Protein AF-A0A4Y2NF37-F1 (afdb_monomer_lite)

Structure (mmCIF, N/CA/C/O backbone):
data_AF-A0A4Y2NF37-F1
#
_entry.id   AF-A0A4Y2NF37-F1
#
loop_
_atom_site.group_PDB
_atom_site.id
_atom_site.type_symbol
_atom_site.label_atom_id
_atom_site.label_alt_id
_atom_site.label_comp_id
_atom_site.label_asym_id
_atom_site.label_entity_id
_atom_site.label_seq_id
_atom_site.pdbx_PDB_ins_code
_atom_site.Cartn_x
_atom_site.Cartn_y
_atom_site.Cartn_z
_atom_site.occupancy
_atom_site.B_iso_or_equiv
_atom_site.auth_seq_id
_atom_site.auth_comp_id
_atom_site.auth_asym_id
_atom_site.auth_atom_id
_atom_site.pdbx_PDB_model_num
ATOM 1 N N . MET A 1 1 ? 12.114 -9.076 -7.917 1.00 92.19 1 MET A N 1
ATOM 2 C CA . MET A 1 1 ? 12.112 -7.593 -7.893 1.00 92.19 1 MET A CA 1
ATOM 3 C C . MET A 1 1 ? 12.021 -7.046 -9.309 1.00 92.19 1 MET A C 1
ATOM 5 O O . MET A 1 1 ? 11.184 -6.190 -9.544 1.00 92.19 1 MET A O 1
ATOM 9 N N . ASP A 1 2 ? 12.798 -7.574 -10.253 1.00 94.81 2 ASP A N 1
ATOM 10 C CA . ASP A 1 2 ? 12.858 -7.056 -11.630 1.00 94.81 2 ASP A CA 1
ATOM 11 C C . ASP A 1 2 ? 11.513 -7.110 -12.365 1.00 94.81 2 ASP A C 1
ATOM 13 O O . ASP A 1 2 ? 11.096 -6.103 -12.926 1.00 94.81 2 ASP A O 1
ATOM 17 N N . GLN A 1 3 ? 10.754 -8.202 -12.213 1.00 96.88 3 GLN A N 1
ATOM 18 C CA . GLN A 1 3 ? 9.387 -8.317 -12.749 1.00 96.88 3 GLN A CA 1
ATOM 19 C C . GLN A 1 3 ? 8.446 -7.200 -12.264 1.00 96.88 3 GLN A C 1
ATOM 21 O O . GLN A 1 3 ? 7.610 -6.712 -13.018 1.00 96.88 3 GLN A O 1
ATOM 26 N N . LEU A 1 4 ? 8.577 -6.770 -11.003 1.00 96.06 4 LEU A N 1
ATOM 27 C CA . LEU A 1 4 ? 7.755 -5.685 -10.456 1.00 96.06 4 LEU A CA 1
ATOM 28 C C . LEU A 1 4 ? 8.175 -4.330 -11.026 1.00 96.06 4 LEU A C 1
ATOM 30 O O . LEU A 1 4 ? 7.322 -3.477 -11.246 1.00 96.06 4 LEU A O 1
ATOM 34 N N . ILE A 1 5 ? 9.472 -4.136 -11.274 1.00 97.50 5 ILE A N 1
ATOM 35 C CA . ILE A 1 5 ? 9.988 -2.926 -11.918 1.00 97.50 5 ILE A CA 1
ATOM 36 C C . ILE A 1 5 ? 9.502 -2.863 -13.367 1.00 97.50 5 ILE A C 1
ATOM 38 O O . ILE A 1 5 ? 8.980 -1.830 -13.767 1.00 97.50 5 ILE A O 1
ATOM 42 N N . GLU A 1 6 ? 9.605 -3.951 -14.133 1.00 97.50 6 GLU A N 1
ATOM 43 C CA . GLU A 1 6 ? 9.070 -4.030 -15.501 1.00 97.50 6 GLU A CA 1
ATOM 44 C C . GLU A 1 6 ? 7.567 -3.770 -15.550 1.00 97.50 6 GLU A C 1
ATOM 46 O O . GLU A 1 6 ? 7.107 -2.957 -16.350 1.00 97.50 6 GLU A O 1
ATOM 51 N N . LEU A 1 7 ? 6.804 -4.382 -14.642 1.00 96.75 7 LEU A N 1
ATOM 52 C CA . LEU A 1 7 ? 5.377 -4.110 -14.528 1.00 96.75 7 LEU A CA 1
ATOM 53 C C . LEU A 1 7 ? 5.120 -2.625 -14.250 1.00 96.75 7 LEU A C 1
ATOM 55 O O . LEU A 1 7 ? 4.258 -2.020 -14.886 1.00 96.75 7 LEU A O 1
ATOM 59 N N . PHE A 1 8 ? 5.869 -2.013 -13.330 1.00 96.69 8 PHE A N 1
ATOM 60 C CA . PHE A 1 8 ? 5.677 -0.604 -12.994 1.00 96.69 8 PHE A CA 1
ATOM 61 C C . PHE A 1 8 ? 6.113 0.337 -14.124 1.00 96.69 8 PHE A C 1
ATOM 63 O O . PHE A 1 8 ? 5.483 1.377 -14.315 1.00 96.69 8 PHE A O 1
ATOM 70 N N . LYS A 1 9 ? 7.083 -0.070 -14.954 1.00 97.56 9 LYS A N 1
ATOM 71 C CA . LYS A 1 9 ? 7.486 0.651 -16.171 1.00 97.56 9 LYS A CA 1
ATOM 72 C C . LYS A 1 9 ? 6.379 0.793 -17.209 1.00 97.56 9 LYS A C 1
ATOM 74 O O . LYS A 1 9 ? 6.398 1.752 -17.973 1.00 97.56 9 LYS A O 1
ATOM 79 N N . THR A 1 10 ? 5.371 -0.080 -17.188 1.00 97.38 10 THR A N 1
ATOM 80 C CA . THR A 1 10 ? 4.166 0.087 -18.024 1.00 97.38 10 THR A CA 1
ATOM 81 C C . THR A 1 10 ? 3.325 1.312 -17.639 1.00 97.38 10 THR A C 1
ATOM 83 O O . THR A 1 10 ? 2.463 1.730 -18.411 1.00 97.38 10 THR A O 1
ATOM 86 N N . LYS A 1 11 ? 3.543 1.876 -16.441 1.00 95.88 11 LYS A N 1
ATOM 87 C CA . LYS A 1 11 ? 2.850 3.065 -15.916 1.00 95.88 11 LYS A CA 1
ATOM 88 C C . LYS A 1 11 ? 3.777 4.265 -15.742 1.00 95.88 11 LYS A C 1
ATOM 90 O O . LYS A 1 11 ? 3.338 5.388 -15.954 1.00 95.88 11 LYS A O 1
ATOM 95 N N . ASP A 1 12 ? 5.032 4.029 -15.377 1.00 95.56 12 ASP A N 1
ATOM 96 C CA . ASP A 1 12 ? 6.074 5.045 -15.250 1.00 95.56 12 ASP A CA 1
ATOM 97 C C . ASP A 1 12 ? 7.397 4.490 -15.783 1.00 95.56 12 ASP A C 1
ATOM 99 O O . ASP A 1 12 ? 8.063 3.705 -15.111 1.00 95.56 12 ASP A O 1
ATOM 103 N N . ILE A 1 13 ? 7.800 4.914 -16.982 1.00 96.50 13 ILE A N 1
ATOM 104 C CA . ILE A 1 13 ? 9.006 4.415 -17.661 1.00 96.50 13 ILE A CA 1
ATOM 105 C C . ILE A 1 13 ? 10.295 4.612 -16.842 1.00 96.50 13 ILE A C 1
ATOM 107 O O . ILE A 1 13 ? 11.248 3.846 -16.999 1.00 96.50 13 ILE A O 1
ATOM 111 N N . ASN A 1 14 ? 10.310 5.589 -15.929 1.00 95.88 14 ASN A N 1
ATOM 112 C CA . ASN A 1 14 ? 11.448 5.892 -15.063 1.00 95.88 14 ASN A CA 1
ATOM 113 C C . ASN A 1 14 ? 11.444 5.073 -13.763 1.00 95.88 14 ASN A C 1
ATOM 115 O O . ASN A 1 14 ? 12.315 5.265 -12.908 1.00 95.88 14 ASN A O 1
ATOM 119 N N . ALA A 1 15 ? 10.490 4.151 -13.602 1.00 96.81 15 ALA A N 1
ATOM 120 C CA . ALA A 1 15 ? 10.407 3.287 -12.441 1.00 96.81 15 ALA A CA 1
ATOM 121 C C . ALA A 1 15 ? 11.723 2.531 -12.220 1.00 96.81 15 ALA A C 1
ATOM 123 O O . ALA A 1 15 ? 12.257 1.842 -13.097 1.00 96.81 15 ALA A O 1
ATOM 124 N N . ASN A 1 16 ? 12.227 2.647 -10.996 1.00 97.00 16 ASN A N 1
ATOM 125 C CA . ASN A 1 16 ? 13.435 1.989 -10.533 1.00 97.00 16 ASN A CA 1
ATOM 126 C C . ASN A 1 16 ? 13.161 1.218 -9.233 1.00 97.00 16 ASN A C 1
ATOM 128 O O . ASN A 1 16 ? 12.077 1.288 -8.646 1.00 97.00 16 ASN A O 1
ATOM 132 N N . LYS A 1 17 ? 14.164 0.462 -8.783 1.00 97.19 17 LYS A N 1
ATOM 133 C CA . LYS A 1 17 ? 14.060 -0.407 -7.606 1.00 97.19 17 LYS A CA 1
ATOM 134 C C . LYS A 1 17 ? 13.647 0.346 -6.338 1.00 97.19 17 LYS A C 1
ATOM 136 O O . LYS A 1 17 ? 12.762 -0.129 -5.633 1.00 97.19 17 LYS A O 1
ATOM 141 N N . ASP A 1 18 ? 14.257 1.499 -6.067 1.00 97.38 18 ASP A N 1
ATOM 142 C CA . ASP A 1 18 ? 13.975 2.301 -4.868 1.00 97.38 18 ASP A CA 1
ATOM 143 C C . ASP A 1 18 ? 12.517 2.780 -4.846 1.00 97.38 18 ASP A C 1
ATOM 145 O O . ASP A 1 18 ? 11.807 2.616 -3.853 1.00 97.38 18 ASP A O 1
ATOM 149 N N . LEU A 1 19 ? 12.029 3.284 -5.977 1.00 96.44 19 LEU A N 1
ATOM 150 C CA . LEU A 1 19 ? 10.658 3.758 -6.119 1.00 96.44 19 LEU A CA 1
ATOM 151 C C . LEU A 1 19 ? 9.633 2.629 -5.917 1.00 96.44 19 LEU A C 1
ATOM 153 O O . LEU A 1 19 ? 8.668 2.793 -5.163 1.00 96.44 19 LEU A O 1
ATOM 157 N N . VAL A 1 20 ? 9.869 1.456 -6.510 1.00 97.06 20 VAL A N 1
ATOM 158 C CA . VAL A 1 20 ? 9.006 0.276 -6.323 1.00 97.06 20 VAL A CA 1
ATOM 159 C C . VAL A 1 20 ? 9.030 -0.200 -4.865 1.00 97.06 20 VAL A C 1
ATOM 161 O O . VAL A 1 20 ? 7.977 -0.459 -4.279 1.00 97.06 20 VAL A O 1
ATOM 164 N N . GLN A 1 21 ? 10.205 -0.250 -4.233 1.00 97.56 21 GLN A N 1
ATOM 165 C CA . GLN A 1 21 ? 10.345 -0.623 -2.820 1.00 97.56 21 GLN A CA 1
ATOM 166 C C . GLN A 1 21 ? 9.620 0.349 -1.883 1.00 97.56 21 GLN A C 1
ATOM 168 O O . GLN A 1 21 ? 8.931 -0.091 -0.954 1.00 97.56 21 GLN A O 1
ATOM 173 N N . LYS A 1 22 ? 9.718 1.658 -2.141 1.00 97.62 22 LYS A N 1
ATOM 174 C CA . LYS A 1 22 ? 8.981 2.688 -1.399 1.00 97.62 22 LYS A CA 1
ATOM 175 C C . LYS A 1 22 ? 7.478 2.489 -1.539 1.00 97.62 22 LYS A C 1
ATOM 177 O O . LYS A 1 22 ? 6.779 2.477 -0.529 1.00 97.62 22 LYS A O 1
ATOM 182 N N . LYS A 1 23 ? 6.979 2.232 -2.753 1.00 96.06 23 LYS A N 1
ATOM 183 C CA . LYS A 1 23 ? 5.548 1.995 -2.991 1.00 96.06 23 LYS A CA 1
ATOM 184 C C . LYS A 1 23 ? 5.029 0.769 -2.239 1.00 96.06 23 LYS A C 1
ATOM 186 O O . LYS A 1 23 ? 4.000 0.860 -1.571 1.00 96.06 23 LYS A O 1
ATOM 191 N N . ILE A 1 24 ? 5.757 -0.348 -2.292 1.00 96.44 24 ILE A N 1
ATOM 192 C CA . ILE A 1 24 ? 5.418 -1.574 -1.551 1.00 96.44 24 ILE A CA 1
ATOM 193 C C . ILE A 1 24 ? 5.401 -1.300 -0.044 1.00 96.44 24 ILE A C 1
ATOM 195 O O . ILE A 1 24 ? 4.461 -1.690 0.649 1.00 96.44 24 ILE A O 1
ATOM 199 N N . SER A 1 25 ? 6.405 -0.583 0.463 1.00 97.62 25 SER A N 1
ATOM 200 C CA . SER A 1 25 ? 6.488 -0.202 1.877 1.00 97.62 25 SER A CA 1
ATOM 201 C C . SER A 1 25 ? 5.303 0.666 2.305 1.00 97.62 25 SER A C 1
ATOM 203 O O . SER A 1 25 ? 4.701 0.412 3.349 1.00 97.62 25 SER A O 1
ATOM 205 N N . SER A 1 26 ? 4.904 1.641 1.482 1.00 97.50 26 SER A N 1
ATOM 206 C CA . SER A 1 26 ? 3.721 2.468 1.734 1.00 97.50 26 SER A CA 1
ATOM 207 C C . SER A 1 26 ? 2.428 1.648 1.760 1.00 97.50 26 SER A C 1
ATOM 209 O O . SER A 1 26 ? 1.618 1.840 2.666 1.00 97.50 26 SER A O 1
ATOM 211 N N . LEU A 1 27 ? 2.241 0.711 0.820 1.00 96.88 27 LEU A N 1
ATOM 212 C CA . LEU A 1 27 ? 1.062 -0.165 0.774 1.00 96.88 27 LEU A CA 1
ATOM 213 C C . LEU A 1 27 ? 0.977 -1.061 2.017 1.00 96.88 27 LEU A C 1
ATOM 215 O O . LEU A 1 27 ? -0.060 -1.092 2.679 1.00 96.88 27 LEU A O 1
ATOM 219 N N . ARG A 1 28 ? 2.088 -1.708 2.392 1.00 96.81 28 ARG A N 1
ATOM 220 C CA . ARG A 1 28 ? 2.190 -2.507 3.626 1.00 96.81 28 ARG A CA 1
ATOM 221 C C . ARG A 1 28 ? 1.902 -1.667 4.870 1.00 96.81 28 ARG A C 1
ATOM 223 O O . ARG A 1 28 ? 1.208 -2.119 5.777 1.00 96.81 28 ARG A O 1
ATOM 230 N N . GLY A 1 29 ? 2.418 -0.439 4.916 1.00 97.38 29 GLY A N 1
ATOM 231 C CA . GLY A 1 29 ? 2.187 0.492 6.019 1.00 97.38 29 GLY A CA 1
ATOM 232 C C . GLY A 1 29 ? 0.719 0.900 6.156 1.00 97.38 29 GLY A C 1
ATOM 233 O O . GLY A 1 29 ? 0.188 0.904 7.266 1.00 97.38 29 GLY A O 1
ATOM 234 N N . ALA A 1 30 ? 0.053 1.206 5.039 1.00 97.06 30 ALA A N 1
ATOM 235 C CA . ALA A 1 30 ? -1.375 1.517 5.014 1.00 97.06 30 ALA A CA 1
ATOM 236 C C . ALA A 1 30 ? -2.216 0.323 5.488 1.00 97.06 30 ALA A C 1
ATOM 238 O O . ALA A 1 30 ? -3.053 0.486 6.376 1.00 97.06 30 ALA A O 1
ATOM 239 N N . TYR A 1 31 ? -1.928 -0.877 4.974 1.00 97.56 31 TYR A N 1
ATOM 240 C CA . TYR A 1 31 ? -2.594 -2.105 5.403 1.00 97.56 31 TYR A CA 1
ATOM 241 C C . TYR A 1 31 ? -2.422 -2.353 6.905 1.00 97.56 31 TYR A C 1
ATOM 243 O O . TYR A 1 31 ? -3.405 -2.533 7.615 1.00 97.56 31 TYR A O 1
ATOM 251 N N . ARG A 1 32 ? -1.189 -2.280 7.426 1.00 96.19 32 ARG A N 1
ATOM 252 C CA . ARG A 1 32 ? -0.910 -2.508 8.853 1.00 96.19 32 ARG A CA 1
ATOM 253 C C . ARG A 1 32 ? -1.654 -1.523 9.753 1.00 96.19 32 ARG A C 1
ATOM 255 O O . ARG A 1 32 ? -2.180 -1.923 10.787 1.00 96.19 32 ARG A O 1
ATOM 262 N N . LYS A 1 33 ? -1.702 -0.241 9.373 1.00 95.75 33 LYS A N 1
ATOM 263 C CA . LYS A 1 33 ? -2.463 0.777 10.114 1.00 95.75 33 LYS A CA 1
ATOM 264 C C . LYS A 1 33 ? -3.945 0.429 10.167 1.00 95.75 33 LYS A C 1
ATOM 266 O O . LYS A 1 33 ? -4.538 0.525 11.235 1.00 95.75 33 LYS A O 1
ATOM 271 N N . GLU A 1 34 ? -4.524 0.026 9.042 1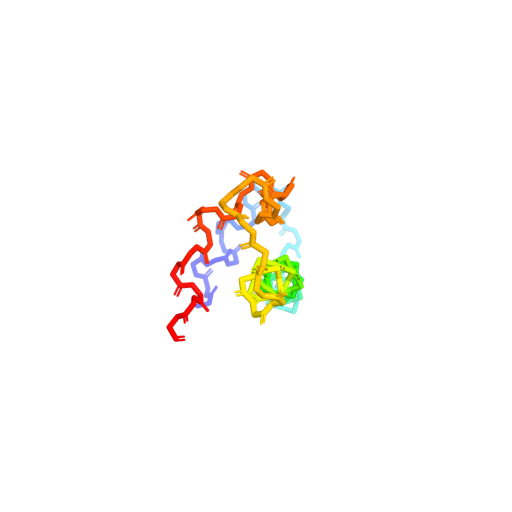.00 95.44 34 GLU A N 1
ATOM 272 C CA . GLU A 1 34 ? -5.940 -0.327 8.982 1.00 95.44 34 GLU A CA 1
ATOM 273 C C . GLU A 1 34 ? -6.230 -1.625 9.748 1.00 95.44 34 GLU A C 1
ATOM 275 O O . GLU A 1 34 ? -7.136 -1.659 10.575 1.00 95.44 34 GLU A O 1
ATOM 280 N N . SER A 1 35 ? -5.382 -2.644 9.593 1.00 94.12 35 SER A N 1
ATOM 281 C CA . SER A 1 35 ? -5.490 -3.923 10.304 1.00 94.12 35 SER A CA 1
ATOM 282 C C . SER A 1 35 ? -5.404 -3.753 11.820 1.00 94.12 35 SER A C 1
ATOM 284 O O . SER A 1 35 ? -6.148 -4.381 12.570 1.00 94.12 35 SER A O 1
ATOM 286 N N . ASN A 1 36 ? -4.555 -2.840 12.296 1.00 93.19 36 ASN A N 1
ATOM 287 C CA . ASN A 1 36 ? -4.480 -2.519 13.717 1.00 93.19 36 ASN A CA 1
ATOM 288 C C . ASN A 1 36 ? -5.783 -1.918 14.262 1.00 93.19 36 ASN A C 1
ATOM 290 O O . ASN A 1 36 ? -6.123 -2.213 15.404 1.00 93.19 36 ASN A O 1
ATOM 294 N N . LYS A 1 37 ? -6.519 -1.114 13.480 1.00 92.62 37 LYS A N 1
ATOM 295 C CA . LYS A 1 37 ? -7.820 -0.569 13.909 1.00 92.62 37 LYS A CA 1
ATOM 296 C C . LYS A 1 37 ? -8.854 -1.679 14.066 1.00 92.62 37 LYS A C 1
ATOM 298 O O . LYS A 1 37 ? -9.516 -1.731 15.094 1.00 92.62 37 LYS A O 1
ATOM 303 N N . VAL A 1 38 ? -8.913 -2.597 13.099 1.00 91.06 38 VAL A N 1
ATOM 304 C CA . VAL A 1 38 ? -9.782 -3.787 13.152 1.00 91.06 38 VAL A CA 1
ATOM 305 C C . VAL A 1 38 ? -9.458 -4.638 14.384 1.00 91.06 38 VAL A C 1
ATOM 307 O O . VAL A 1 38 ? -10.336 -4.982 15.171 1.00 91.06 38 VAL A O 1
ATOM 310 N N . LYS A 1 39 ? -8.172 -4.937 14.607 1.00 90.19 39 LYS A N 1
ATOM 311 C CA . LYS A 1 39 ? -7.730 -5.717 15.773 1.00 90.19 39 LYS A CA 1
ATOM 312 C C . LYS A 1 39 ? -8.024 -4.995 17.090 1.00 90.19 39 LYS A C 1
ATOM 314 O O . LYS A 1 39 ? -8.360 -5.648 18.072 1.00 90.19 39 LYS A O 1
ATOM 319 N N . ALA A 1 40 ? -7.881 -3.670 17.132 1.00 89.44 40 ALA A N 1
ATOM 320 C CA . ALA A 1 40 ? -8.176 -2.876 18.320 1.00 89.44 40 ALA A CA 1
ATOM 321 C C . ALA A 1 40 ? -9.673 -2.888 18.656 1.00 89.44 40 ALA A C 1
ATOM 323 O O . ALA A 1 40 ? -10.008 -3.114 19.815 1.00 89.44 40 ALA A O 1
ATOM 324 N N . SER A 1 41 ? -10.557 -2.742 17.661 1.00 87.81 41 SER A N 1
ATOM 325 C CA . SER A 1 41 ? -12.007 -2.809 17.887 1.00 87.81 41 SER A CA 1
ATOM 326 C C . SER A 1 41 ? -12.475 -4.186 18.356 1.00 87.81 41 SER A C 1
ATOM 328 O O . SER A 1 41 ? -13.431 -4.280 19.106 1.00 87.81 41 SER A O 1
ATOM 330 N N . MET A 1 42 ? -11.785 -5.267 17.978 1.00 84.44 42 MET A N 1
ATOM 331 C CA . MET A 1 42 ? -12.108 -6.612 18.478 1.00 84.44 42 MET A CA 1
ATOM 332 C C . MET A 1 42 ? -11.711 -6.817 19.949 1.00 84.44 42 MET A C 1
ATOM 334 O O . MET A 1 42 ? -12.314 -7.625 20.648 1.00 84.44 42 MET A O 1
ATOM 338 N N . LYS A 1 43 ? -10.679 -6.113 20.436 1.00 80.56 43 LYS A N 1
ATOM 339 C CA . LYS A 1 43 ? -10.149 -6.296 21.799 1.00 80.56 43 LYS A CA 1
ATOM 340 C C . LYS A 1 43 ? -10.939 -5.557 22.875 1.00 80.56 43 LYS A C 1
ATOM 342 O O . LYS A 1 43 ? -10.849 -5.944 24.034 1.00 80.56 43 LYS A O 1
ATOM 347 N N . SER A 1 44 ? -11.679 -4.505 22.531 1.00 68.00 44 SER A N 1
ATOM 348 C CA . SER A 1 44 ? -12.361 -3.649 23.511 1.00 68.00 44 SER A CA 1
ATOM 349 C C . SER A 1 44 ? -13.666 -4.231 24.070 1.00 68.00 44 SER A C 1
ATOM 351 O O . SER A 1 44 ? -14.388 -3.514 24.751 1.00 68.00 44 SER A O 1
ATOM 353 N N . GLY A 1 45 ? -13.980 -5.508 23.811 1.00 62.62 45 GLY A N 1
ATOM 354 C CA . GLY A 1 45 ? -15.255 -6.115 24.226 1.00 62.62 45 GLY A CA 1
ATOM 355 C C . GLY A 1 45 ? -16.461 -5.567 23.458 1.00 62.62 45 GLY A C 1
ATOM 356 O O . GLY A 1 45 ? -17.593 -5.705 23.911 1.00 62.62 45 GLY A O 1
ATOM 357 N N . ALA A 1 46 ? -16.197 -4.932 22.317 1.00 60.69 46 ALA A N 1
ATOM 358 C CA . ALA A 1 46 ? -17.183 -4.322 21.447 1.00 60.69 46 ALA A CA 1
ATOM 359 C C . ALA A 1 46 ? -18.115 -5.406 20.879 1.00 60.69 46 ALA A C 1
ATOM 361 O O . ALA A 1 46 ? -17.643 -6.447 20.408 1.00 60.69 46 ALA A O 1
ATOM 362 N N . GLY A 1 47 ? -19.432 -5.181 20.924 1.00 61.62 47 GLY A N 1
ATOM 363 C CA . GLY A 1 47 ? -20.399 -6.031 20.221 1.00 61.62 47 GLY A CA 1
ATOM 364 C C . GLY A 1 47 ? -20.095 -6.070 1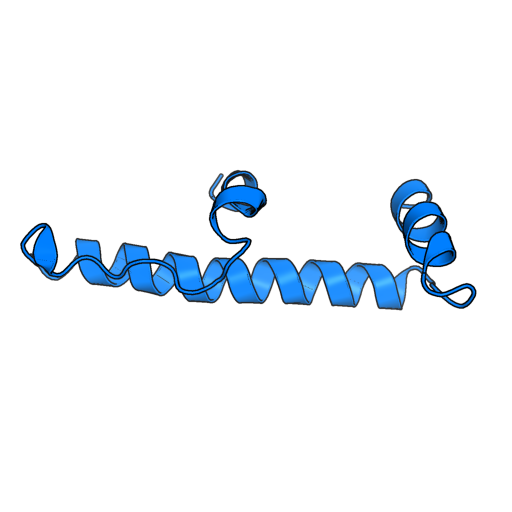8.717 1.00 61.62 47 GLY A C 1
ATOM 365 O O . GLY A 1 47 ? -19.376 -5.216 18.203 1.00 61.62 47 GLY A O 1
ATOM 366 N N . THR A 1 48 ? -20.630 -7.044 17.978 1.00 60.78 48 THR A N 1
ATOM 367 C CA . THR A 1 48 ? -20.362 -7.216 16.532 1.00 60.78 48 THR A CA 1
ATOM 368 C C . THR A 1 48 ? -20.596 -5.953 15.693 1.00 60.78 48 THR A C 1
ATOM 370 O O . THR A 1 48 ? -19.920 -5.774 14.683 1.00 60.78 48 THR A O 1
ATOM 373 N N . ASP A 1 49 ? -21.476 -5.053 16.142 1.00 60.69 49 ASP A N 1
ATOM 374 C CA . ASP A 1 49 ? -21.794 -3.779 15.481 1.00 60.69 49 ASP A CA 1
ATOM 375 C C . ASP A 1 49 ? -20.752 -2.663 15.724 1.00 60.69 49 ASP A C 1
ATOM 377 O O . ASP A 1 49 ? -20.772 -1.634 15.050 1.00 60.69 49 ASP A O 1
ATOM 381 N N . GLU A 1 50 ? -19.813 -2.856 16.655 1.00 67.31 50 GLU A N 1
ATOM 382 C CA . GLU A 1 50 ? -18.752 -1.895 16.997 1.00 67.31 50 GLU A CA 1
ATOM 383 C C . GLU A 1 50 ? -17.388 -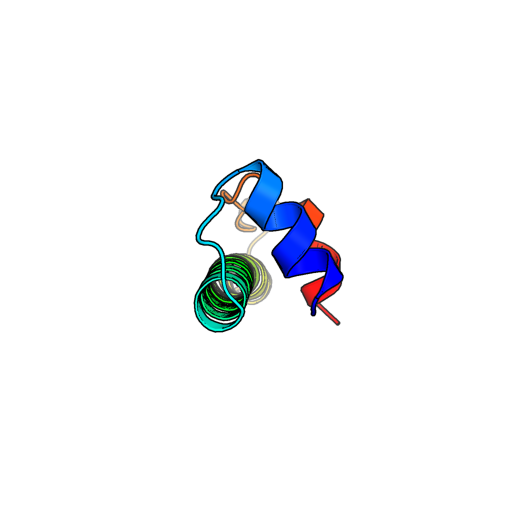2.252 16.374 1.00 67.31 50 GLU A C 1
ATOM 385 O O . GLU A 1 50 ? -16.398 -1.532 16.551 1.00 67.31 50 GLU A O 1
ATOM 390 N N . VAL A 1 51 ? -17.303 -3.355 15.621 1.00 78.06 51 VAL A N 1
ATOM 391 C CA . VAL A 1 51 ? -16.059 -3.748 14.950 1.00 78.06 51 VAL A CA 1
ATOM 392 C C . VAL A 1 51 ? -15.766 -2.777 13.804 1.00 78.06 51 VAL A C 1
ATOM 394 O O . VAL A 1 51 ? -16.555 -2.599 12.876 1.00 78.06 51 VAL A O 1
ATOM 397 N N . HIS A 1 52 ? -14.587 -2.152 13.848 1.00 87.19 52 HIS A N 1
ATOM 398 C CA . HIS A 1 52 ? -14.132 -1.218 12.825 1.00 87.19 52 HIS A CA 1
ATOM 399 C C . HIS A 1 52 ? -14.089 -1.916 11.466 1.00 87.19 52 HIS A C 1
ATOM 401 O O . HIS A 1 52 ? -13.295 -2.833 11.249 1.00 87.19 52 HIS A O 1
ATOM 407 N N . THR A 1 53 ? -14.906 -1.434 10.532 1.00 88.81 53 THR A N 1
ATOM 408 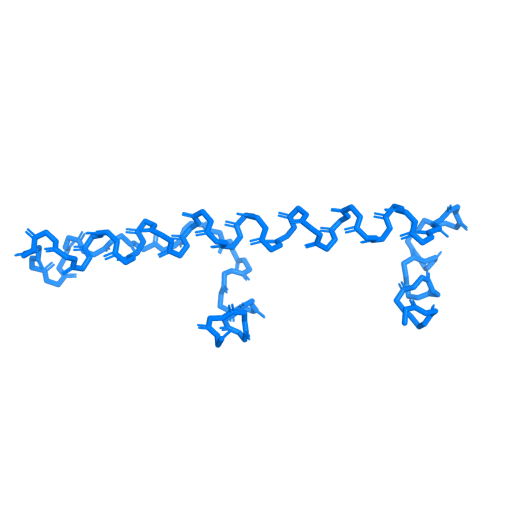C CA . THR A 1 53 ? -14.867 -1.880 9.138 1.00 88.81 53 THR A CA 1
ATOM 409 C C . THR A 1 53 ? -13.732 -1.156 8.401 1.00 88.81 53 THR A C 1
ATOM 411 O O . THR A 1 53 ? -13.688 0.082 8.428 1.00 88.81 53 THR A O 1
ATOM 414 N N . PRO A 1 54 ? -12.810 -1.880 7.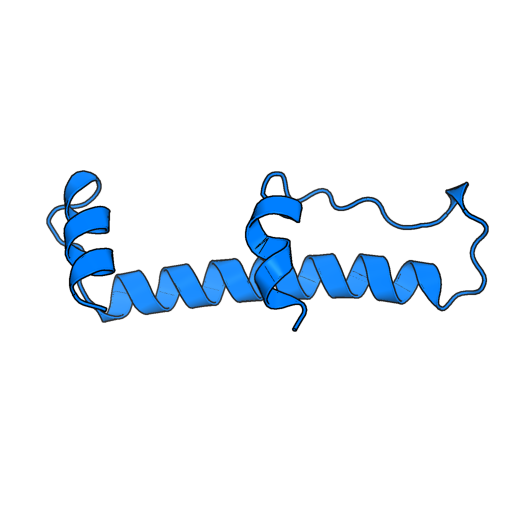736 1.00 92.38 54 PRO A N 1
ATOM 415 C CA . PRO A 1 54 ? -11.741 -1.272 6.952 1.00 92.38 54 PRO A CA 1
ATOM 416 C C . PRO A 1 54 ? -12.275 -0.273 5.921 1.00 92.38 54 PRO A C 1
ATOM 418 O O . PRO A 1 54 ? -13.126 -0.603 5.102 1.00 92.38 54 PRO A O 1
ATOM 421 N N . LYS A 1 55 ? -11.735 0.949 5.917 1.00 92.94 55 LYS A N 1
ATOM 422 C CA . LYS A 1 55 ? -12.069 1.978 4.907 1.00 92.94 55 LYS A CA 1
ATOM 423 C C . LYS A 1 55 ? -11.134 1.951 3.698 1.00 92.94 55 LYS A C 1
ATOM 425 O O . LYS A 1 55 ? -11.344 2.658 2.715 1.00 92.94 55 LYS A O 1
ATOM 430 N N . LEU A 1 56 ? -10.058 1.176 3.789 1.00 94.31 56 LEU A N 1
ATOM 431 C CA . LEU A 1 56 ? -9.079 1.019 2.726 1.00 94.31 56 LEU A CA 1
ATOM 432 C C . LEU A 1 56 ? -9.659 0.100 1.642 1.00 94.31 56 LEU A C 1
ATOM 434 O O . LEU A 1 56 ? -9.819 -1.089 1.878 1.00 94.31 56 LEU A O 1
ATOM 438 N N . TRP A 1 57 ? -9.952 0.634 0.454 1.00 95.81 57 TRP A N 1
ATOM 439 C CA . TRP A 1 57 ? -10.682 -0.109 -0.590 1.00 95.81 57 TRP A CA 1
ATOM 440 C C . TRP A 1 57 ? -9.983 -1.397 -1.059 1.00 95.81 57 TRP A C 1
ATOM 442 O O . TRP A 1 57 ? -10.641 -2.335 -1.490 1.00 95.81 57 TRP A O 1
ATOM 452 N N . TYR A 1 58 ? -8.652 -1.453 -0.958 1.00 94.94 58 TYR A N 1
ATOM 453 C CA . TYR A 1 58 ? -7.835 -2.624 -1.294 1.00 94.94 58 TYR A CA 1
ATOM 454 C C . TYR A 1 58 ? -7.427 -3.448 -0.063 1.00 94.94 58 TYR A C 1
ATOM 456 O O . TYR A 1 58 ? -6.469 -4.217 -0.133 1.00 94.94 58 TYR A O 1
ATOM 464 N N . TYR A 1 59 ? -8.095 -3.272 1.083 1.00 95.88 59 TYR A N 1
ATOM 465 C CA . TYR A 1 59 ? -7.730 -3.953 2.327 1.00 95.88 59 TYR A CA 1
ATOM 466 C C . TYR A 1 59 ? -7.721 -5.476 2.167 1.00 95.88 59 TYR A C 1
ATOM 468 O O . TYR A 1 59 ? -6.697 -6.104 2.432 1.00 95.88 59 TYR A O 1
ATOM 476 N N . ASP A 1 60 ? -8.811 -6.048 1.654 1.00 94.88 60 ASP A N 1
ATOM 477 C CA . ASP A 1 60 ? -8.950 -7.500 1.496 1.00 94.88 60 ASP A CA 1
ATOM 478 C C . ASP A 1 60 ? -7.970 -8.069 0.465 1.00 94.88 60 ASP A C 1
ATOM 480 O O . ASP A 1 60 ? -7.463 -9.178 0.631 1.00 94.88 60 ASP A O 1
ATOM 484 N N . MET A 1 61 ? -7.604 -7.280 -0.553 1.00 96.50 61 MET A N 1
ATOM 485 C CA . MET A 1 61 ? -6.586 -7.660 -1.543 1.00 96.50 61 MET A CA 1
ATOM 486 C C . MET A 1 61 ? -5.190 -7.810 -0.927 1.00 96.50 61 MET A C 1
ATOM 488 O O . MET A 1 61 ? -4.335 -8.487 -1.491 1.00 96.50 61 MET A O 1
ATOM 492 N N . LEU A 1 62 ? -4.946 -7.170 0.220 1.00 96.69 62 LEU A N 1
ATOM 493 C CA . LEU A 1 62 ? -3.691 -7.237 0.965 1.00 96.69 62 LEU A CA 1
ATOM 494 C C . LEU A 1 62 ? -3.782 -8.137 2.207 1.00 96.69 62 LEU A C 1
ATOM 496 O O . LEU A 1 62 ? -2.862 -8.135 3.023 1.00 96.69 62 LEU A O 1
ATOM 500 N N . SER A 1 63 ? -4.853 -8.925 2.347 1.00 94.31 63 SER A N 1
ATOM 501 C CA . SER A 1 63 ? -5.059 -9.849 3.475 1.00 94.31 63 SER A CA 1
ATOM 502 C C . SER A 1 63 ? -3.931 -10.869 3.653 1.00 94.31 63 SER A C 1
ATOM 504 O O . SER A 1 63 ? -3.623 -11.231 4.783 1.00 94.31 63 SER A O 1
ATOM 506 N N . PHE A 1 64 ? -3.234 -11.239 2.573 1.00 95.00 64 PHE A N 1
ATOM 507 C CA . PHE A 1 64 ? -2.049 -12.107 2.609 1.00 95.00 64 PHE A CA 1
ATOM 508 C C . PHE A 1 64 ? -0.867 -11.533 3.418 1.00 95.00 64 PHE A C 1
ATOM 510 O O . PHE A 1 64 ? 0.110 -12.229 3.662 1.00 95.00 64 PHE A O 1
ATOM 517 N N . LEU A 1 65 ? -0.911 -10.253 3.806 1.00 94.44 65 LEU A N 1
ATOM 518 C CA . LEU A 1 65 ? 0.085 -9.632 4.685 1.00 94.44 65 LEU A CA 1
ATOM 519 C C . LEU A 1 65 ? -0.194 -9.864 6.179 1.00 94.44 65 LEU A C 1
ATOM 521 O O . LEU A 1 65 ? 0.553 -9.344 7.010 1.00 94.44 65 LEU A O 1
ATOM 525 N N . ALA A 1 66 ? -1.300 -10.528 6.527 1.00 87.88 66 ALA A N 1
ATOM 526 C CA . ALA A 1 66 ? -1.672 -10.811 7.910 1.00 87.88 66 ALA A CA 1
ATOM 527 C C . ALA A 1 66 ? -0.916 -12.001 8.532 1.00 87.88 66 ALA A C 1
ATOM 529 O O . ALA A 1 66 ? -0.996 -12.131 9.757 1.00 87.88 66 ALA A O 1
ATOM 530 N N . ASP A 1 67 ? -0.209 -12.794 7.715 1.00 61.97 67 ASP A N 1
ATOM 531 C CA . ASP A 1 67 ? 0.651 -13.922 8.118 1.00 61.97 67 ASP A CA 1
ATOM 532 C C . ASP A 1 67 ? 1.995 -13.478 8.728 1.00 61.97 67 ASP A C 1
ATOM 534 O O . ASP A 1 67 ? 2.645 -12.548 8.183 1.00 61.97 67 ASP A O 1
#

Secondary structure (DSSP, 8-state):
-HHHHHHHHTT-TT--HHHHHHHHHHHHHHHHHHHHHHHHHHHTT--GGGSPPP--TTTGGGGGGG-

InterPro domains:
  IPR006578 MADF domain [PF10545] (13-65)

Foldseek 3Di:
DVVQQVVCCVVPVPRDDVNSVVVVVVVLVLLVVQVVQQVVQVPPPHDPVSRDDRPPPCNVVCVVSVD

Radius of gyration: 15.92 Å; chains: 1; bounding box: 36×20×42 Å

pLDDT: mean 90.63, std 10.95, range [60.69, 97.62]

Organism: Araneus ventricosus (NCBI:txid182803)

Sequence (67 aa):
MDQLIELFKTKDINANKDLVQKKISSLRGAYRK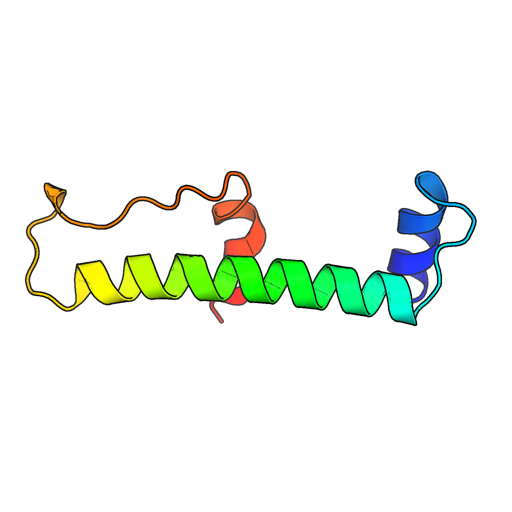ESNKVKASMKSGAGTDEVHTPKLWYYDMLSFLAD